Protein AF-A0A7V6H2J1-F1 (afdb_monomer_lite)

Sequence (106 aa):
MDTFRIKSFDEFKARLETDQELQEQFRKDPLGAVGKFEQSPLYTDKWIYRIIVIALSLIVFAIIVGVLYLIGSGKIEGDQGVPTILTAIGSAAIGALAGLLAPSPK

Secondary structure (DSSP, 8-state):
-------SHHHHHHHHHH-HHHHHHHHH-HHHHHHT----HHHH-HHHHHHHHHHHHHHHHHHHHHHHHHHHTTSS-STTSHHHHHHHHHHHHHHHHHHHHSPPP-

Radius of gyration: 24.4 Å; chains: 1; bounding box: 56×22×61 Å

pLDDT: mean 77.03, std 11.77, range [36.31, 93.94]

Foldseek 3Di:
DDLDAQADPVSVVVCCVPDPVLVVCCVVPVPVSVVSHPHDCVVVPPVVVVVVVVVVVVVVVVVVVVLVVCVVVVVDDDDDPSVVVVVVVVVVVVVVVCVVPDDDDD

Structure (mmCIF, N/CA/C/O backbone):
data_AF-A0A7V6H2J1-F1
#
_entry.id   AF-A0A7V6H2J1-F1
#
loop_
_atom_site.group_PDB
_atom_site.id
_atom_site.type_symbol
_atom_site.label_atom_id
_atom_site.label_alt_id
_atom_site.label_comp_id
_atom_site.label_asym_id
_atom_site.label_entity_id
_atom_site.label_seq_id
_atom_site.pdbx_PDB_ins_code
_atom_site.Cartn_x
_atom_site.Cartn_y
_atom_site.Cartn_z
_atom_site.occupancy
_atom_site.B_iso_or_equiv
_atom_site.auth_seq_id
_atom_site.auth_comp_id
_atom_site.auth_asym_id
_atom_site.auth_atom_id
_atom_site.pdbx_PDB_model_num
ATOM 1 N N . MET A 1 1 ? -29.825 17.126 18.604 1.00 36.31 1 MET A N 1
ATOM 2 C CA . MET A 1 1 ? -29.724 15.676 18.339 1.00 36.31 1 MET A CA 1
ATOM 3 C C . MET A 1 1 ? -28.343 15.440 17.774 1.00 36.31 1 MET A C 1
ATOM 5 O O . MET A 1 1 ? -28.151 15.520 16.567 1.00 36.31 1 MET A O 1
ATOM 9 N N . ASP A 1 2 ? -27.372 15.276 18.663 1.00 44.31 2 ASP A N 1
ATOM 10 C CA . ASP A 1 2 ? -25.977 15.071 18.301 1.00 44.31 2 ASP A CA 1
ATOM 11 C C . ASP A 1 2 ? -25.819 13.677 17.696 1.00 44.31 2 ASP A C 1
ATOM 13 O O . ASP A 1 2 ? -26.074 12.654 18.331 1.00 44.31 2 ASP A O 1
ATOM 17 N N . THR A 1 3 ? -25.464 13.628 16.417 1.00 49.47 3 THR A N 1
ATOM 18 C CA . THR A 1 3 ? -25.132 12.386 15.721 1.00 49.47 3 THR A CA 1
ATOM 19 C C . THR A 1 3 ? -23.819 11.855 16.293 1.00 49.47 3 THR A C 1
ATOM 21 O O . THR A 1 3 ? -22.741 12.314 15.913 1.00 49.47 3 THR A O 1
ATOM 24 N N . PHE A 1 4 ? -23.912 10.929 17.248 1.00 56.59 4 PHE A N 1
ATOM 25 C CA . PHE A 1 4 ? -22.771 10.266 17.880 1.00 56.59 4 PHE A CA 1
ATOM 26 C C . PHE A 1 4 ? -21.934 9.523 16.830 1.00 56.59 4 PHE A C 1
ATOM 28 O O . PHE A 1 4 ? -22.364 8.506 16.292 1.00 56.59 4 PHE A O 1
ATOM 35 N N . ARG A 1 5 ? -20.731 10.030 16.542 1.00 59.34 5 ARG A N 1
ATOM 36 C CA . ARG A 1 5 ? -19.762 9.41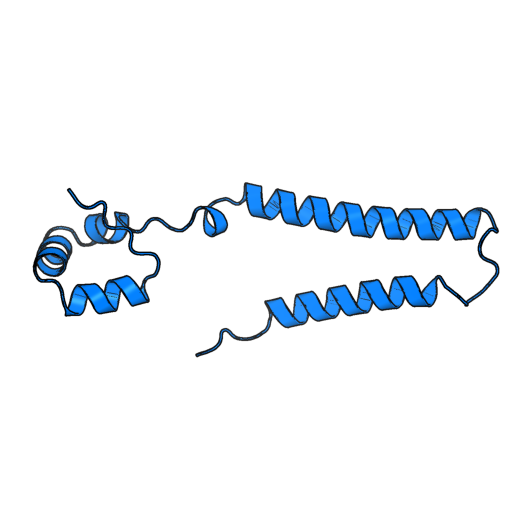4 15.624 1.00 59.34 5 ARG A CA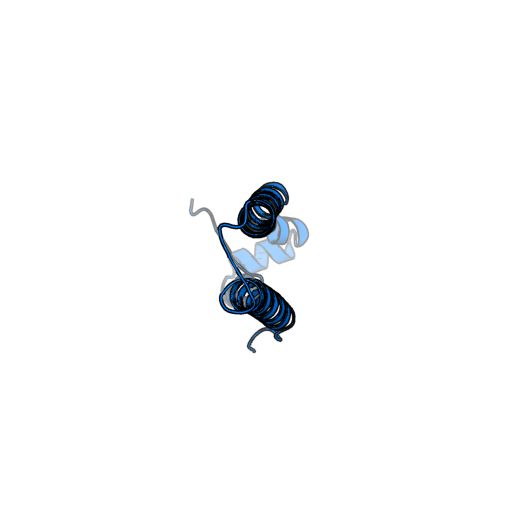 1
ATOM 37 C C . ARG A 1 5 ? -18.559 8.912 16.407 1.00 59.34 5 ARG A C 1
ATOM 39 O O . ARG A 1 5 ? -17.625 9.670 16.649 1.00 59.34 5 ARG A O 1
ATOM 46 N N . ILE A 1 6 ? -18.598 7.649 16.811 1.00 65.62 6 ILE A N 1
ATOM 47 C CA . ILE A 1 6 ? -17.494 6.983 17.511 1.00 65.62 6 ILE A CA 1
ATOM 48 C C . ILE A 1 6 ? -16.613 6.307 16.459 1.00 65.62 6 ILE A C 1
ATOM 50 O O . ILE A 1 6 ? -17.105 5.479 15.694 1.00 65.62 6 ILE A O 1
ATOM 54 N N . LYS A 1 7 ? -15.334 6.693 16.376 1.00 67.12 7 LYS A N 1
ATOM 55 C CA . LYS A 1 7 ? -14.452 6.308 15.257 1.00 67.12 7 LYS A CA 1
ATOM 56 C C . LYS A 1 7 ? -13.689 5.007 15.495 1.00 67.12 7 LYS A C 1
ATOM 58 O O . LYS A 1 7 ? -13.206 4.412 14.532 1.00 67.12 7 LYS A O 1
ATOM 63 N N . SER A 1 8 ? -13.554 4.575 16.748 1.00 70.06 8 SER A N 1
ATOM 64 C CA . SER A 1 8 ? -12.841 3.348 17.112 1.00 70.06 8 SER A CA 1
ATOM 65 C C . SER A 1 8 ? -13.452 2.648 18.326 1.00 70.06 8 SER A C 1
ATOM 67 O O . SER A 1 8 ? -14.175 3.243 19.127 1.00 70.06 8 SER A O 1
ATOM 69 N N . PHE A 1 9 ? -13.131 1.363 18.469 1.00 73.94 9 PHE A N 1
ATOM 70 C CA . PHE A 1 9 ? -13.562 0.555 19.607 1.00 73.94 9 PHE A CA 1
ATOM 71 C C . PHE A 1 9 ? -12.977 1.057 20.939 1.00 73.94 9 PHE A C 1
ATOM 73 O O . PHE A 1 9 ? -13.661 1.028 21.959 1.00 73.94 9 PHE A O 1
ATOM 80 N N . ASP A 1 10 ? -11.752 1.586 20.939 1.00 78.25 10 ASP A N 1
ATOM 81 C CA . ASP A 1 10 ? -11.141 2.176 22.136 1.00 78.25 10 ASP A CA 1
ATOM 82 C C . ASP A 1 10 ? -11.862 3.451 22.587 1.00 78.25 10 ASP A C 1
ATOM 84 O O . ASP A 1 10 ? -12.119 3.633 23.778 1.00 78.25 10 ASP A O 1
ATOM 88 N N . GLU A 1 11 ? -12.268 4.301 21.637 1.00 75.88 11 GLU A N 1
ATOM 89 C CA . GLU A 1 11 ? -13.077 5.489 21.928 1.00 75.88 11 GLU A CA 1
ATOM 90 C C . GLU A 1 11 ? -14.453 5.089 22.480 1.00 75.88 11 GLU A C 1
ATOM 92 O O . GLU A 1 11 ? -14.956 5.711 23.418 1.00 75.88 11 GLU A O 1
ATOM 97 N N . PHE A 1 12 ? -15.042 4.016 21.944 1.00 79.31 12 PHE A N 1
ATOM 98 C CA . PHE A 1 12 ? -16.282 3.457 22.471 1.00 79.31 12 PHE A CA 1
ATOM 99 C C . PHE A 1 12 ? -16.130 2.976 23.907 1.00 79.31 12 PHE A C 1
ATOM 101 O O . PHE A 1 12 ? -16.954 3.326 24.744 1.00 79.31 12 PHE A O 1
ATOM 108 N N . LYS A 1 13 ? -15.084 2.198 24.204 1.00 82.19 13 LYS A N 1
ATOM 109 C CA . LYS A 1 13 ? -14.850 1.665 25.547 1.00 82.19 13 LYS A CA 1
ATOM 110 C C . LYS A 1 13 ? -14.650 2.793 26.559 1.00 82.19 13 LYS A C 1
ATOM 112 O O . LYS A 1 13 ? -15.316 2.801 27.589 1.00 82.19 13 LYS A O 1
ATOM 117 N N . ALA A 1 14 ? -13.810 3.773 26.230 1.00 83.75 14 ALA A N 1
ATOM 118 C CA . ALA A 1 14 ? -13.569 4.933 27.086 1.00 83.75 14 ALA A CA 1
ATOM 119 C C . ALA A 1 14 ? -14.860 5.731 27.355 1.00 83.75 14 ALA A C 1
ATOM 121 O O . ALA A 1 14 ? -15.120 6.171 28.475 1.00 83.75 14 ALA A O 1
ATOM 122 N N . ARG A 1 15 ? -15.717 5.887 26.340 1.00 76.62 15 ARG A N 1
ATOM 123 C CA . ARG A 1 15 ? -17.015 6.563 26.489 1.00 76.62 15 ARG A CA 1
ATOM 124 C C . ARG A 1 15 ? -18.037 5.720 27.245 1.00 76.62 15 ARG A C 1
ATOM 126 O O . ARG A 1 15 ? -18.760 6.275 28.061 1.00 76.62 15 ARG A O 1
ATOM 133 N N . LEU A 1 16 ? -18.067 4.404 27.045 1.00 83.06 16 LEU A N 1
ATOM 134 C CA . LEU A 1 16 ? -18.948 3.487 27.774 1.00 83.06 16 LEU A CA 1
ATOM 135 C C . LEU A 1 16 ? -18.643 3.482 29.274 1.00 83.06 16 LEU A C 1
ATOM 137 O O . LEU A 1 16 ? -19.552 3.326 30.080 1.00 83.06 16 LEU A O 1
ATOM 141 N N . GLU A 1 17 ? -17.389 3.697 29.662 1.00 85.56 17 GLU A N 1
ATOM 142 C CA . GLU A 1 17 ? -17.003 3.846 31.069 1.00 85.56 17 GLU A CA 1
ATOM 143 C C . GLU A 1 17 ? -17.498 5.167 31.687 1.00 85.56 17 GLU A C 1
ATOM 145 O O . GLU A 1 17 ? -17.709 5.227 32.897 1.00 85.56 17 GLU A O 1
ATOM 150 N N . THR A 1 18 ? -17.742 6.200 30.873 1.00 83.94 18 THR A N 1
ATOM 151 C CA . THR A 1 18 ? -18.004 7.570 31.350 1.00 83.94 18 THR A CA 1
ATOM 152 C C . THR A 1 18 ? -19.463 8.023 31.173 1.00 83.94 18 THR A C 1
ATOM 154 O O . THR A 1 18 ? -19.929 8.883 31.915 1.00 83.94 18 THR A O 1
ATOM 157 N N . ASP A 1 19 ? -20.199 7.463 30.209 1.00 80.81 19 ASP A N 1
ATOM 158 C CA . ASP A 1 19 ? -21.518 7.946 29.781 1.00 80.81 19 ASP A CA 1
ATOM 159 C C . ASP A 1 19 ? -22.660 7.004 30.215 1.00 80.81 19 ASP A C 1
ATOM 161 O O . ASP A 1 19 ? -22.774 5.866 29.747 1.00 80.81 19 ASP A O 1
ATOM 165 N N . GLN A 1 20 ? -23.528 7.489 31.111 1.00 81.06 20 GLN A N 1
ATOM 166 C CA . GLN A 1 20 ? -24.674 6.733 31.632 1.00 81.06 20 GLN A CA 1
ATOM 167 C C . GLN A 1 20 ? -25.734 6.415 30.566 1.00 81.06 20 GLN A C 1
ATOM 169 O O . GLN A 1 20 ? -26.308 5.326 30.606 1.00 81.06 20 GLN A O 1
ATOM 174 N N . GLU A 1 21 ? -25.980 7.298 29.591 1.00 81.31 21 GLU A N 1
ATOM 175 C CA . GLU A 1 21 ? -26.948 7.020 28.518 1.00 81.31 21 GLU A CA 1
ATOM 176 C C . GLU A 1 21 ? -26.445 5.903 27.600 1.00 81.31 21 GLU A C 1
ATOM 178 O O . GLU A 1 21 ? -27.216 5.030 27.186 1.00 81.31 21 GLU A O 1
ATOM 183 N N . LEU A 1 22 ? -25.140 5.893 27.312 1.00 77.06 22 LEU A N 1
ATOM 184 C CA . LEU A 1 22 ? -24.513 4.852 26.502 1.00 77.06 22 LEU A CA 1
ATOM 185 C C . LEU A 1 22 ? -24.541 3.495 27.221 1.00 77.06 22 LEU A C 1
ATOM 187 O O . LEU A 1 22 ? -24.806 2.471 26.590 1.00 77.06 22 LEU A O 1
ATOM 191 N N . GLN A 1 23 ? -24.333 3.480 28.543 1.00 81.81 23 GLN A N 1
ATOM 192 C CA . GLN A 1 23 ? -24.440 2.270 29.364 1.00 81.81 23 GLN A CA 1
ATOM 193 C C . GLN A 1 23 ? -25.862 1.713 29.394 1.00 81.81 23 GLN A C 1
ATOM 195 O O . GLN A 1 23 ? -26.049 0.501 29.271 1.00 81.81 23 GLN A O 1
ATOM 200 N N . GLU A 1 24 ? -26.873 2.569 29.547 1.00 84.44 24 GLU A N 1
ATOM 201 C CA . GLU A 1 24 ? -28.264 2.127 29.514 1.00 84.44 24 GLU A CA 1
ATOM 202 C C . GLU A 1 24 ? -28.670 1.594 28.140 1.00 84.44 24 GLU A C 1
ATOM 204 O O . GLU A 1 24 ? -29.330 0.555 28.060 1.00 84.44 24 GLU A O 1
ATOM 209 N N . GLN A 1 25 ? -28.257 2.264 27.060 1.00 79.38 25 GLN A N 1
ATOM 210 C CA . GLN A 1 25 ? -28.500 1.785 25.699 1.00 79.38 25 GLN A CA 1
ATOM 211 C C . GLN A 1 25 ? -27.803 0.445 25.448 1.00 79.38 25 GLN A C 1
ATOM 213 O O . GLN A 1 25 ? -28.438 -0.471 24.934 1.00 79.38 25 GLN A O 1
ATOM 218 N N . PHE A 1 26 ? -26.548 0.286 25.877 1.00 82.31 26 PHE A N 1
ATOM 219 C CA . PHE A 1 26 ? -25.806 -0.968 25.728 1.00 82.31 26 PHE A CA 1
ATOM 220 C C . PHE A 1 26 ? -26.410 -2.118 26.550 1.00 82.31 26 PHE A C 1
ATOM 222 O O . PHE A 1 26 ? -26.417 -3.260 26.100 1.00 82.31 26 PHE A O 1
ATOM 229 N N . ARG A 1 27 ? -26.956 -1.835 27.743 1.00 84.50 27 ARG A N 1
ATOM 230 C CA . ARG A 1 27 ? -27.666 -2.835 28.565 1.00 84.50 27 ARG A CA 1
ATOM 231 C C . ARG A 1 27 ? -28.995 -3.275 27.951 1.00 84.50 27 ARG A C 1
ATOM 233 O O . ARG A 1 27 ? -29.367 -4.434 28.113 1.00 84.50 27 ARG A O 1
ATOM 240 N N . LYS A 1 28 ? -29.724 -2.358 27.306 1.00 87.38 28 LYS A N 1
ATOM 241 C CA . LYS A 1 28 ? -31.029 -2.632 26.681 1.00 87.38 28 LYS A CA 1
ATOM 242 C C . LYS A 1 28 ? -30.884 -3.334 25.330 1.00 87.38 28 LYS A C 1
ATOM 244 O O . LYS A 1 28 ? -31.624 -4.275 25.067 1.00 87.38 28 LYS A O 1
ATOM 249 N N . ASP A 1 29 ? -29.943 -2.890 24.501 1.00 82.44 29 ASP A N 1
ATOM 250 C CA . ASP A 1 29 ? -29.652 -3.484 23.196 1.00 82.44 29 ASP A CA 1
ATOM 251 C C . A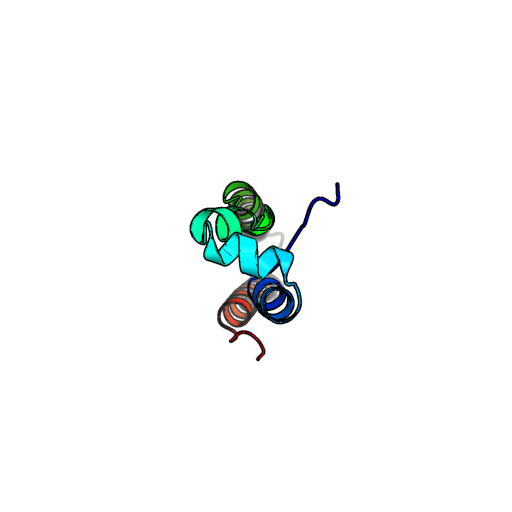SP A 1 29 ? -28.147 -3.390 22.873 1.00 82.44 29 ASP A C 1
ATOM 253 O O . ASP A 1 29 ? -27.678 -2.401 22.291 1.00 82.44 29 ASP A O 1
ATOM 257 N N . PRO A 1 30 ? -27.363 -4.420 23.236 1.00 76.25 30 PRO A N 1
ATOM 258 C CA . PRO A 1 30 ? -25.926 -4.414 22.998 1.00 76.25 30 PRO A CA 1
ATOM 259 C C . PRO A 1 30 ? -25.589 -4.451 21.502 1.00 76.25 30 PRO A C 1
ATOM 261 O O . PRO A 1 30 ? -24.594 -3.856 21.092 1.00 76.25 30 PRO A O 1
ATOM 264 N N . LEU A 1 31 ? -26.410 -5.100 20.666 1.00 74.88 31 LEU A N 1
ATOM 265 C CA . LEU A 1 31 ? -26.171 -5.184 19.221 1.00 74.88 31 LEU A CA 1
ATOM 266 C C . LEU A 1 31 ? -26.505 -3.862 18.522 1.00 74.88 31 LEU A C 1
ATOM 268 O O . LEU A 1 31 ? -25.746 -3.428 17.658 1.00 74.88 31 LEU A O 1
ATOM 272 N N . GLY A 1 32 ? -27.583 -3.186 18.923 1.00 73.19 32 GLY A N 1
ATOM 273 C CA . GLY A 1 32 ? -27.948 -1.866 18.404 1.00 73.19 32 GLY A CA 1
ATOM 274 C C . GLY A 1 32 ? -26.967 -0.762 18.805 1.00 73.19 32 GLY A C 1
ATOM 275 O O . GLY A 1 32 ? -26.654 0.108 17.992 1.00 73.19 32 GLY A O 1
ATOM 276 N N . ALA A 1 33 ? -26.420 -0.816 20.023 1.00 70.31 33 ALA A N 1
ATOM 277 C CA . ALA A 1 33 ? -25.386 0.115 20.477 1.00 70.31 33 ALA A CA 1
ATOM 278 C C . ALA A 1 33 ? -24.071 -0.057 19.696 1.00 70.31 33 ALA A C 1
ATOM 280 O O . ALA A 1 33 ? -23.446 0.931 19.313 1.00 70.31 33 ALA A O 1
ATOM 281 N N . VAL A 1 34 ? -23.697 -1.306 19.398 1.00 71.75 34 VAL A N 1
ATOM 282 C CA . VAL A 1 34 ? -22.545 -1.647 18.547 1.00 71.75 34 VAL A CA 1
ATOM 283 C C . VAL A 1 34 ? -22.815 -1.301 17.074 1.00 71.75 34 VAL A C 1
ATOM 285 O O . VAL A 1 34 ? -21.931 -0.854 16.356 1.00 71.75 34 VAL A O 1
ATOM 288 N N . GLY A 1 35 ? -24.053 -1.421 16.599 1.00 66.00 35 GLY A N 1
ATOM 289 C CA . GLY A 1 35 ? -24.427 -1.053 15.230 1.00 66.00 35 GLY A CA 1
ATOM 290 C C . GLY A 1 35 ? -24.265 0.438 14.901 1.00 66.00 35 GLY A C 1
ATOM 291 O O . GLY A 1 35 ? -24.192 0.794 13.728 1.00 66.00 35 GLY A O 1
ATOM 292 N N . LYS A 1 36 ? -24.164 1.315 15.912 1.00 65.69 36 LYS A N 1
ATOM 293 C CA . LYS A 1 36 ? -23.889 2.754 15.732 1.00 65.69 36 LYS A CA 1
ATOM 294 C C . LYS A 1 36 ? -22.417 3.065 15.425 1.00 65.69 36 LYS A C 1
ATOM 296 O O . LYS A 1 36 ? -22.075 4.229 15.216 1.00 65.69 36 LYS A O 1
ATOM 301 N N . PHE A 1 37 ? -21.546 2.055 15.368 1.00 64.12 37 PHE A N 1
ATOM 302 C CA . PHE A 1 37 ? -20.197 2.204 14.828 1.00 64.12 37 PHE A CA 1
ATOM 303 C C . PHE A 1 37 ? -20.252 2.428 13.312 1.00 64.12 37 PHE A C 1
ATOM 305 O O . PHE A 1 37 ? -20.410 1.487 12.536 1.00 64.12 37 PHE A O 1
ATOM 312 N N . GLU A 1 38 ? -20.059 3.670 12.864 1.00 59.44 38 GLU A N 1
ATOM 313 C CA . GLU A 1 38 ? -19.657 3.923 11.478 1.00 59.44 38 GLU A CA 1
ATOM 314 C C . GLU A 1 38 ? -18.198 3.468 11.321 1.00 59.44 38 GLU A C 1
ATOM 316 O O . GLU A 1 38 ? -17.258 4.203 11.633 1.00 59.44 38 GLU A O 1
ATOM 321 N N . GLN A 1 39 ? -17.991 2.243 10.827 1.00 56.62 39 GLN A N 1
ATOM 322 C CA . GLN A 1 39 ? -16.695 1.869 10.268 1.00 56.62 39 GLN A CA 1
ATOM 323 C C . GLN A 1 39 ? -16.388 2.844 9.131 1.00 56.62 39 GLN A C 1
ATOM 325 O O . GLN A 1 39 ? -17.165 2.958 8.181 1.00 56.62 39 GLN A O 1
ATOM 330 N N . SER A 1 40 ? -15.281 3.584 9.254 1.00 57.28 40 SER A N 1
ATOM 331 C CA . SER A 1 40 ? -14.895 4.587 8.262 1.00 57.28 40 SER A CA 1
ATOM 332 C C . SER A 1 40 ? -14.937 3.971 6.854 1.00 57.28 40 SER A C 1
ATOM 334 O O . SER A 1 40 ? -14.381 2.885 6.657 1.00 57.28 40 SER A O 1
ATOM 336 N N . PRO A 1 41 ? -15.569 4.633 5.866 1.00 55.28 41 PRO A N 1
ATOM 337 C CA . PRO A 1 41 ? -15.746 4.084 4.521 1.00 55.28 41 PRO A CA 1
ATOM 338 C C . PRO A 1 41 ? -14.415 3.734 3.844 1.00 55.28 41 PRO A C 1
ATOM 340 O O . PRO A 1 41 ? -14.379 2.858 2.994 1.00 55.28 41 PRO A O 1
ATOM 343 N N . LEU A 1 42 ? -13.305 4.334 4.285 1.00 54.50 42 LEU A N 1
ATOM 344 C CA . LEU A 1 42 ? -11.945 3.955 3.887 1.00 54.50 42 LEU A CA 1
ATOM 345 C C . LEU A 1 42 ? -11.590 2.486 4.175 1.00 54.50 42 LEU A C 1
ATOM 347 O O . LEU A 1 42 ? -10.825 1.896 3.420 1.00 54.50 42 LEU A O 1
ATOM 351 N N . TYR A 1 43 ? -12.126 1.902 5.249 1.00 55.19 43 TYR A N 1
ATOM 352 C CA . TYR A 1 43 ? -11.882 0.506 5.633 1.00 55.19 43 TYR A CA 1
ATOM 353 C C . TYR A 1 43 ? -12.997 -0.438 5.173 1.00 55.19 43 TYR A C 1
ATOM 355 O O . TYR A 1 43 ? -12.754 -1.627 4.974 1.00 55.19 43 TYR A O 1
ATOM 363 N N . THR A 1 44 ? -14.207 0.084 4.978 1.00 59.69 44 THR A N 1
ATOM 364 C CA . THR A 1 44 ? -15.366 -0.709 4.544 1.00 59.69 44 THR A CA 1
ATOM 365 C C . THR A 1 44 ? -15.410 -0.864 3.022 1.00 59.69 44 THR A C 1
ATOM 367 O O . THR A 1 44 ? -15.848 -1.898 2.507 1.00 59.69 44 THR A O 1
ATOM 370 N N . ASP A 1 45 ? -14.931 0.139 2.280 1.00 68.75 45 ASP A N 1
ATOM 371 C CA . ASP A 1 45 ? -15.062 0.190 0.831 1.00 68.75 45 ASP A CA 1
ATOM 372 C C . ASP A 1 45 ? -13.884 -0.481 0.104 1.00 68.75 45 ASP A C 1
ATOM 374 O O . ASP A 1 45 ? -12.837 0.105 -0.197 1.00 68.75 45 ASP A O 1
ATOM 378 N N . LYS A 1 46 ? -14.099 -1.754 -0.247 1.00 77.00 46 LYS A N 1
ATOM 379 C CA . LYS A 1 46 ? -13.169 -2.561 -1.051 1.00 77.00 46 LYS A CA 1
ATOM 380 C C . LYS A 1 46 ? -12.887 -1.950 -2.429 1.00 77.00 46 LYS A C 1
ATOM 382 O O . LYS A 1 46 ? -11.866 -2.293 -3.026 1.00 77.00 46 LYS A O 1
ATOM 387 N N . TRP A 1 47 ? -13.763 -1.094 -2.961 1.00 81.69 47 TRP A N 1
ATOM 388 C CA . TRP A 1 47 ? -13.551 -0.446 -4.255 1.00 81.69 47 TRP A CA 1
ATOM 389 C C . TRP A 1 47 ? -12.453 0.610 -4.192 1.00 81.69 47 TRP A C 1
ATOM 391 O O . TRP A 1 47 ? -11.602 0.629 -5.079 1.00 81.69 47 TRP A O 1
ATOM 401 N N . ILE A 1 48 ? -12.406 1.416 -3.128 1.00 79.00 48 ILE A N 1
ATOM 402 C CA . ILE A 1 48 ? -11.347 2.418 -2.931 1.00 79.00 48 ILE A CA 1
ATOM 403 C C . ILE A 1 48 ? -9.983 1.725 -2.861 1.00 79.00 48 ILE A C 1
ATOM 405 O O . ILE A 1 48 ? -9.065 2.090 -3.597 1.00 79.00 48 ILE A O 1
ATOM 409 N N . TYR A 1 49 ? -9.875 0.661 -2.057 1.00 80.44 49 TYR A N 1
ATOM 410 C CA . TYR A 1 49 ? -8.659 -0.153 -1.988 1.00 80.44 49 TYR A CA 1
ATOM 411 C C . TYR A 1 49 ? -8.255 -0.699 -3.368 1.00 80.44 49 TYR A C 1
ATOM 413 O O . TYR A 1 49 ? -7.104 -0.558 -3.781 1.00 80.44 49 TYR A O 1
ATOM 421 N N . ARG A 1 50 ? -9.203 -1.271 -4.124 1.00 85.31 50 ARG A N 1
ATOM 422 C CA . ARG A 1 50 ? -8.937 -1.811 -5.468 1.00 85.31 50 ARG A CA 1
ATOM 423 C C . ARG A 1 50 ? -8.460 -0.745 -6.447 1.00 85.31 50 ARG A C 1
ATOM 425 O O . ARG A 1 50 ? -7.506 -1.006 -7.171 1.00 85.31 50 ARG A O 1
ATOM 432 N N . ILE A 1 51 ? -9.082 0.434 -6.471 1.00 87.50 51 ILE A N 1
ATOM 433 C CA . ILE A 1 51 ? -8.689 1.526 -7.375 1.00 87.50 51 ILE A CA 1
ATOM 434 C C . ILE A 1 51 ? -7.248 1.952 -7.094 1.00 87.50 51 ILE A C 1
ATOM 436 O O . ILE A 1 51 ? -6.457 2.065 -8.027 1.00 87.50 51 ILE A O 1
ATOM 440 N N . ILE A 1 52 ? -6.892 2.131 -5.819 1.00 85.50 52 ILE A N 1
ATOM 441 C CA . ILE A 1 52 ? -5.538 2.532 -5.419 1.00 85.50 52 ILE A CA 1
ATOM 442 C C . ILE A 1 52 ? -4.519 1.468 -5.845 1.00 85.50 52 ILE A C 1
ATOM 444 O O . ILE A 1 52 ? -3.515 1.794 -6.476 1.00 85.50 52 ILE A O 1
ATOM 448 N N . VAL A 1 53 ? -4.793 0.190 -5.563 1.00 87.31 53 VAL A N 1
ATOM 449 C CA . VAL A 1 53 ? -3.894 -0.918 -5.925 1.00 87.31 53 VAL A CA 1
ATOM 450 C C . VAL A 1 53 ? -3.742 -1.048 -7.441 1.00 87.31 53 VAL A C 1
ATOM 452 O O . VAL A 1 53 ? -2.624 -1.226 -7.923 1.00 87.31 53 VAL A O 1
ATOM 455 N N . ILE A 1 54 ? -4.829 -0.925 -8.207 1.00 92.31 54 ILE A N 1
ATOM 456 C CA . ILE A 1 54 ? -4.791 -0.992 -9.675 1.00 92.31 54 ILE A CA 1
ATOM 457 C C . ILE A 1 54 ? -4.003 0.190 -10.243 1.00 92.31 54 ILE A C 1
ATOM 459 O O . ILE A 1 54 ? -3.133 -0.020 -11.084 1.00 92.31 54 ILE A O 1
ATOM 463 N N . ALA A 1 55 ? -4.255 1.414 -9.771 1.00 88.88 55 ALA A N 1
ATOM 464 C CA . ALA A 1 55 ? -3.551 2.606 -10.235 1.00 88.88 55 ALA A CA 1
ATOM 465 C C . ALA A 1 55 ? -2.041 2.510 -9.970 1.00 88.88 55 ALA A C 1
ATOM 467 O O . ALA A 1 55 ? -1.241 2.727 -10.878 1.00 88.88 55 ALA A O 1
ATOM 468 N N . LEU A 1 56 ? -1.646 2.109 -8.757 1.00 87.56 56 LEU A N 1
ATOM 469 C CA . LEU A 1 56 ? -0.238 1.904 -8.408 1.00 87.56 56 LEU A CA 1
ATOM 470 C C . LEU A 1 56 ? 0.404 0.796 -9.251 1.00 87.56 56 LEU A C 1
ATOM 472 O O . LEU A 1 56 ? 1.511 0.969 -9.758 1.00 87.56 56 LEU A O 1
ATOM 476 N N . SER A 1 57 ? -0.310 -0.313 -9.459 1.00 88.19 57 SER A N 1
ATOM 477 C CA . SER A 1 57 ? 0.174 -1.428 -10.280 1.00 88.19 57 SER A CA 1
ATOM 478 C C . SER A 1 57 ? 0.369 -1.017 -11.741 1.00 88.19 57 SER A C 1
ATOM 480 O O . SER A 1 57 ? 1.377 -1.373 -12.344 1.00 88.19 57 SER A O 1
ATOM 482 N N . LEU A 1 58 ? -0.552 -0.227 -12.304 1.00 93.94 58 LEU A N 1
ATOM 483 C CA . LEU A 1 58 ? -0.444 0.301 -13.666 1.00 93.94 58 LEU A CA 1
ATOM 484 C C . LEU A 1 58 ? 0.739 1.259 -13.824 1.00 93.94 58 LEU A C 1
ATOM 486 O O . LEU A 1 58 ? 1.415 1.203 -14.847 1.00 93.94 58 LEU A O 1
ATOM 490 N N . ILE A 1 59 ? 1.020 2.101 -12.825 1.00 89.69 59 ILE A N 1
ATOM 491 C CA . ILE A 1 59 ? 2.184 2.998 -12.844 1.00 89.69 59 ILE A CA 1
ATOM 492 C C . ILE A 1 59 ? 3.478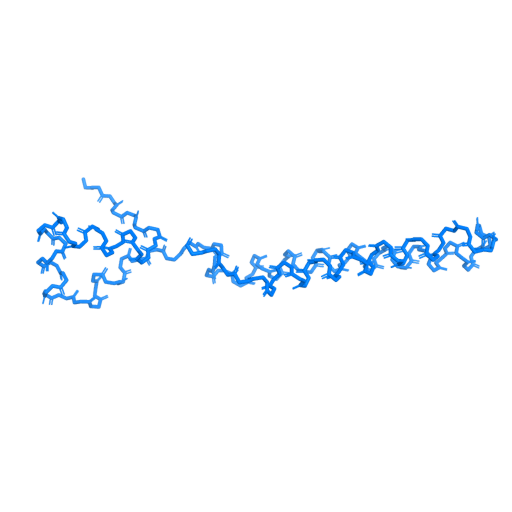 2.182 -12.891 1.00 89.69 59 ILE A C 1
ATOM 494 O O . ILE A 1 59 ? 4.313 2.405 -13.765 1.00 89.69 59 ILE A O 1
ATOM 498 N N . VAL A 1 60 ? 3.630 1.202 -11.994 1.00 86.50 60 VAL A N 1
ATOM 499 C CA . VAL A 1 60 ? 4.815 0.328 -11.972 1.00 86.50 60 VAL A CA 1
ATOM 500 C C . VAL A 1 60 ? 4.943 -0.444 -13.286 1.00 86.50 60 VAL A C 1
ATOM 502 O O . VAL A 1 60 ? 6.026 -0.497 -13.869 1.00 86.50 60 VAL A O 1
ATOM 505 N N . PHE A 1 61 ? 3.836 -0.983 -13.798 1.00 90.00 61 PHE A N 1
ATOM 506 C CA . PHE A 1 61 ? 3.810 -1.688 -15.075 1.00 90.00 61 PHE A CA 1
ATOM 507 C C . PHE A 1 61 ? 4.229 -0.785 -16.245 1.00 90.00 61 PHE A C 1
ATOM 509 O O . PHE A 1 61 ? 5.064 -1.183 -17.056 1.00 90.00 61 PHE A O 1
ATOM 516 N N . ALA A 1 62 ? 3.722 0.449 -16.309 1.00 91.12 62 ALA A N 1
ATOM 517 C CA . ALA A 1 62 ? 4.094 1.422 -17.333 1.00 91.12 62 ALA A CA 1
ATOM 518 C C . ALA A 1 62 ? 5.586 1.780 -17.277 1.00 91.12 62 ALA A C 1
ATOM 520 O O . ALA A 1 62 ? 6.221 1.889 -18.325 1.00 91.12 62 ALA A O 1
ATOM 521 N N . ILE A 1 63 ? 6.164 1.903 -16.075 1.00 86.56 63 ILE A N 1
ATOM 522 C CA . ILE A 1 63 ? 7.605 2.135 -15.907 1.00 86.56 63 ILE A CA 1
ATOM 523 C C . ILE A 1 63 ? 8.402 0.945 -16.452 1.00 86.56 63 ILE A C 1
ATOM 525 O O . ILE A 1 63 ? 9.324 1.148 -17.238 1.00 86.56 63 ILE A O 1
ATOM 529 N N . ILE A 1 64 ? 8.028 -0.291 -16.102 1.00 85.19 64 ILE A N 1
ATOM 530 C CA . ILE A 1 64 ? 8.709 -1.502 -16.588 1.00 85.19 64 ILE A CA 1
ATOM 531 C C . ILE A 1 64 ? 8.655 -1.578 -18.119 1.00 85.19 64 ILE A C 1
ATOM 533 O O . ILE A 1 64 ? 9.687 -1.755 -18.763 1.00 85.19 64 ILE A O 1
ATOM 537 N N . VAL A 1 65 ? 7.472 -1.399 -18.715 1.00 90.00 65 VAL A N 1
ATOM 538 C CA . VAL A 1 65 ? 7.300 -1.427 -20.177 1.00 90.00 65 VAL A CA 1
ATOM 539 C C . VAL A 1 65 ? 8.092 -0.305 -20.851 1.00 90.00 65 VAL A C 1
ATOM 541 O O . VAL A 1 65 ? 8.763 -0.549 -21.852 1.00 90.00 65 VAL A O 1
ATOM 544 N N . GLY A 1 66 ? 8.061 0.909 -20.295 1.00 87.00 66 GLY A N 1
ATOM 545 C CA . GLY A 1 66 ? 8.821 2.047 -20.810 1.00 87.00 66 GLY A CA 1
ATOM 546 C C . GLY A 1 66 ? 10.329 1.793 -20.800 1.00 87.00 66 GLY A C 1
ATOM 547 O O . GLY A 1 66 ? 11.004 2.078 -21.788 1.00 87.00 66 GLY A O 1
ATOM 548 N N . VAL A 1 67 ? 10.846 1.188 -19.728 1.00 82.38 67 VAL A N 1
ATOM 549 C CA . VAL A 1 67 ? 12.256 0.792 -19.619 1.00 82.38 67 VAL A CA 1
ATOM 550 C C . VAL A 1 67 ? 12.607 -0.280 -20.654 1.00 82.38 67 VAL A C 1
ATOM 552 O O . VAL A 1 67 ? 13.583 -0.115 -21.382 1.00 82.38 67 VAL A O 1
ATOM 555 N N . LEU A 1 68 ? 11.795 -1.334 -20.791 1.00 83.31 68 LEU A N 1
ATOM 556 C CA . LEU A 1 68 ? 12.014 -2.387 -21.793 1.00 83.31 68 LEU A CA 1
ATOM 557 C C . LEU A 1 68 ? 12.003 -1.840 -23.228 1.00 83.31 68 LEU A C 1
ATOM 559 O O . LEU A 1 68 ? 12.843 -2.222 -24.043 1.00 83.31 68 LEU A O 1
ATOM 563 N N . TYR A 1 69 ? 11.095 -0.912 -23.534 1.00 87.19 69 TYR A N 1
ATOM 564 C CA . TYR A 1 69 ? 11.040 -0.245 -24.834 1.00 87.19 69 TYR A CA 1
ATOM 565 C C . TYR A 1 69 ? 12.288 0.606 -25.103 1.00 87.19 69 TYR A C 1
ATOM 567 O O . TYR A 1 69 ? 12.824 0.625 -26.214 1.00 87.19 69 TYR A O 1
ATOM 575 N N . LEU A 1 70 ? 12.778 1.311 -24.085 1.00 83.56 70 LEU A N 1
ATOM 576 C CA . LEU A 1 70 ? 13.948 2.174 -24.208 1.00 83.56 70 LEU A CA 1
ATOM 577 C C . LEU A 1 70 ? 15.242 1.367 -24.432 1.00 83.56 70 LEU A C 1
ATOM 579 O O . LEU A 1 70 ? 16.098 1.793 -25.206 1.00 83.56 70 LEU A O 1
ATOM 583 N N . ILE A 1 71 ? 15.326 0.166 -23.847 1.00 79.25 71 ILE A N 1
ATOM 584 C CA . ILE A 1 71 ? 16.375 -0.829 -24.130 1.00 79.25 71 ILE A CA 1
ATOM 585 C C . ILE A 1 71 ? 16.243 -1.363 -25.558 1.00 79.25 71 ILE A C 1
ATOM 587 O O . ILE A 1 71 ? 17.199 -1.323 -26.326 1.00 79.25 71 ILE A O 1
ATOM 591 N N . GLY A 1 72 ? 15.051 -1.835 -25.940 1.00 80.25 72 GLY A N 1
ATOM 592 C CA . GLY A 1 72 ? 14.818 -2.439 -27.257 1.00 80.25 72 GLY A CA 1
ATOM 593 C C . GLY A 1 72 ? 15.002 -1.470 -28.429 1.00 80.25 72 GLY A C 1
ATOM 594 O O . GLY A 1 72 ? 15.306 -1.898 -29.537 1.00 80.25 72 GLY A O 1
ATOM 595 N N . SER A 1 73 ? 14.858 -0.164 -28.189 1.00 83.75 73 SER A N 1
ATOM 596 C CA . SER A 1 73 ? 15.090 0.890 -29.185 1.00 83.75 73 SER A CA 1
ATOM 597 C C . SER A 1 73 ? 16.545 1.370 -29.266 1.00 83.75 73 SER A C 1
ATOM 599 O O . SER A 1 73 ? 16.821 2.309 -30.010 1.00 83.75 73 SER A O 1
ATOM 601 N N . GLY A 1 74 ? 17.469 0.764 -28.508 1.00 75.69 74 GLY A N 1
ATOM 602 C CA . GLY A 1 74 ? 18.893 1.123 -28.513 1.00 75.69 74 GLY A CA 1
ATOM 603 C C . GLY A 1 74 ? 19.193 2.516 -27.951 1.00 75.69 74 GLY A C 1
ATOM 604 O O . GLY A 1 74 ? 20.297 3.021 -28.108 1.00 75.69 74 GLY A O 1
ATOM 605 N N . LYS A 1 75 ? 18.216 3.162 -27.298 1.00 70.81 75 LYS A N 1
ATOM 606 C CA . LYS A 1 75 ? 18.379 4.484 -26.669 1.00 70.81 75 LYS A CA 1
ATOM 607 C C . LYS A 1 75 ? 19.112 4.416 -25.330 1.00 70.81 75 LYS A C 1
ATOM 609 O O . LYS A 1 75 ? 19.543 5.446 -24.821 1.00 70.81 75 LYS A O 1
ATOM 614 N N . ILE A 1 76 ? 19.223 3.218 -24.759 1.00 68.00 76 ILE A N 1
ATOM 615 C CA . ILE A 1 76 ? 20.081 2.915 -23.617 1.00 68.00 76 ILE A CA 1
ATOM 616 C C . ILE A 1 76 ? 21.083 1.858 -24.072 1.00 68.00 76 ILE A C 1
ATOM 618 O O . ILE A 1 76 ? 20.708 0.715 -24.328 1.00 68.00 76 ILE A O 1
ATOM 622 N N . GLU A 1 77 ? 22.353 2.241 -24.144 1.00 57.78 77 GLU A N 1
ATOM 623 C CA . GLU A 1 77 ? 23.465 1.314 -24.327 1.00 57.78 77 GLU A CA 1
ATOM 624 C C . GLU A 1 77 ? 24.062 0.987 -22.948 1.00 57.78 77 GLU A C 1
ATOM 626 O O . GLU A 1 77 ? 24.644 1.842 -22.282 1.00 57.78 77 GLU A O 1
ATOM 631 N N . GLY A 1 78 ? 23.898 -0.259 -22.497 1.00 62.78 78 GLY A N 1
ATOM 632 C CA . GLY A 1 78 ? 24.591 -0.794 -21.319 1.00 62.78 78 GLY A CA 1
ATOM 633 C C . GLY A 1 78 ? 23.923 -0.601 -19.946 1.00 62.78 78 GLY A C 1
ATOM 634 O O . GLY A 1 78 ? 22.746 -0.272 -19.810 1.00 62.78 78 GLY A O 1
ATOM 635 N N . ASP A 1 79 ? 24.727 -0.869 -18.911 1.00 57.25 79 ASP A N 1
ATOM 636 C CA . ASP A 1 79 ? 24.359 -1.155 -17.510 1.00 57.25 79 ASP A CA 1
ATOM 637 C C . ASP A 1 79 ? 23.967 0.079 -16.664 1.00 57.25 79 ASP A C 1
ATOM 639 O O . ASP A 1 79 ? 23.705 -0.023 -15.470 1.00 57.25 79 ASP A O 1
ATOM 643 N N . GLN A 1 80 ? 23.940 1.285 -17.242 1.00 61.38 80 GLN A N 1
ATOM 644 C CA . GLN A 1 80 ? 24.021 2.513 -16.434 1.00 61.38 80 GLN A CA 1
ATOM 645 C C . GLN A 1 80 ? 22.690 3.041 -15.866 1.00 61.38 80 GLN A C 1
ATOM 647 O O . GLN A 1 80 ? 22.711 3.890 -14.977 1.00 61.38 80 GLN A O 1
ATOM 652 N N . GLY A 1 81 ? 21.529 2.558 -16.322 1.00 62.75 81 GLY A N 1
ATOM 653 C CA . GLY A 1 81 ? 20.230 3.100 -15.873 1.00 62.75 81 GLY A CA 1
ATOM 654 C C . GLY A 1 81 ? 19.149 2.065 -15.575 1.00 62.75 81 GLY A C 1
ATOM 655 O O . GLY A 1 81 ? 18.341 2.249 -14.666 1.00 62.75 81 GLY A O 1
ATOM 656 N N . VAL A 1 82 ? 19.146 0.953 -16.306 1.00 68.69 82 VAL A N 1
ATOM 657 C CA . VAL A 1 82 ? 18.114 -0.089 -16.200 1.00 68.69 82 VAL A CA 1
ATOM 658 C C . VAL A 1 82 ? 18.182 -0.841 -14.867 1.00 68.69 82 VAL A C 1
ATOM 660 O O . VAL A 1 82 ? 17.143 -0.928 -14.203 1.00 68.69 82 VAL A O 1
ATOM 663 N N . PRO A 1 83 ? 19.358 -1.330 -14.413 1.00 74.94 83 PRO A N 1
ATOM 664 C CA . PRO A 1 83 ? 19.450 -1.999 -13.120 1.00 74.94 83 PRO A CA 1
ATOM 665 C C . PRO A 1 83 ? 19.085 -1.055 -11.977 1.00 74.94 83 PRO A C 1
ATOM 667 O O . PRO A 1 83 ? 18.433 -1.481 -11.031 1.00 74.94 83 PRO A O 1
ATOM 670 N N . THR A 1 84 ? 19.427 0.233 -12.078 1.00 81.62 84 THR A N 1
ATOM 671 C CA . THR A 1 84 ? 19.110 1.262 -11.075 1.00 81.62 84 THR A CA 1
ATOM 672 C C . THR A 1 84 ? 17.605 1.480 -10.928 1.00 81.62 84 THR A C 1
ATOM 674 O O . THR A 1 84 ? 17.092 1.532 -9.813 1.00 81.62 84 THR A O 1
ATOM 677 N N . ILE A 1 85 ? 16.863 1.561 -12.038 1.00 79.12 85 ILE A N 1
ATOM 678 C CA . ILE A 1 85 ? 15.402 1.730 -11.992 1.00 79.12 85 ILE A CA 1
ATOM 679 C C . ILE A 1 85 ? 14.736 0.470 -11.425 1.00 79.12 85 ILE A C 1
ATOM 681 O O . ILE A 1 85 ? 13.869 0.563 -10.556 1.00 79.12 85 ILE A O 1
ATOM 685 N N . LEU A 1 86 ? 15.169 -0.714 -11.864 1.00 79.19 86 LEU A N 1
ATOM 686 C CA . LEU A 1 86 ? 14.642 -1.989 -11.367 1.00 79.19 86 LEU A CA 1
ATOM 687 C C . LEU A 1 86 ? 14.951 -2.199 -9.878 1.00 79.19 86 LEU A C 1
ATOM 689 O O . LEU A 1 86 ? 14.068 -2.603 -9.124 1.00 79.19 86 LEU A O 1
ATOM 693 N N . THR A 1 87 ? 16.169 -1.884 -9.431 1.00 84.38 87 THR A N 1
ATOM 694 C CA . THR A 1 87 ? 16.551 -1.963 -8.011 1.00 84.38 87 THR A CA 1
ATOM 695 C C . THR A 1 87 ? 15.813 -0.935 -7.161 1.00 84.38 87 THR A C 1
ATOM 697 O O . THR A 1 87 ? 15.400 -1.275 -6.052 1.00 84.38 87 THR A O 1
ATOM 700 N N . ALA A 1 88 ? 15.565 0.277 -7.667 1.00 86.75 88 ALA A N 1
ATOM 701 C CA . ALA A 1 88 ? 14.763 1.282 -6.970 1.00 86.75 88 ALA A CA 1
ATOM 702 C C . ALA A 1 88 ? 13.312 0.814 -6.764 1.00 86.75 88 ALA A C 1
ATOM 704 O O . ALA A 1 88 ? 12.795 0.886 -5.648 1.00 86.75 88 ALA A O 1
ATOM 705 N N . ILE A 1 89 ? 12.673 0.265 -7.804 1.00 86.50 89 ILE A N 1
ATOM 706 C CA . ILE A 1 89 ? 11.311 -0.288 -7.712 1.00 86.50 89 ILE A CA 1
ATOM 707 C C . ILE A 1 89 ? 11.283 -1.503 -6.777 1.00 86.50 89 ILE A C 1
ATOM 709 O O . ILE A 1 89 ? 10.415 -1.586 -5.908 1.00 86.50 89 ILE A O 1
ATOM 713 N N . GLY A 1 90 ? 12.245 -2.421 -6.911 1.00 86.50 90 GLY A N 1
ATOM 714 C CA . GLY A 1 90 ? 12.367 -3.590 -6.038 1.00 86.50 90 GLY A CA 1
ATOM 715 C C . GLY A 1 90 ? 12.533 -3.203 -4.566 1.00 86.50 90 GLY A C 1
ATOM 716 O O . GLY A 1 90 ? 11.847 -3.746 -3.703 1.00 86.50 90 GLY A O 1
ATOM 717 N N . SER A 1 91 ? 13.367 -2.202 -4.281 1.00 90.62 91 SER A N 1
ATOM 718 C CA . SER A 1 91 ? 13.574 -1.681 -2.925 1.00 90.62 91 SER A CA 1
ATOM 719 C C . SER A 1 91 ? 12.312 -1.019 -2.369 1.00 90.62 91 SER A C 1
ATOM 721 O O . SER A 1 91 ? 11.954 -1.256 -1.217 1.00 90.62 91 SER A O 1
ATOM 723 N N . ALA A 1 92 ? 11.597 -0.242 -3.189 1.00 87.56 92 ALA A N 1
ATOM 724 C CA . ALA A 1 92 ? 10.330 0.371 -2.797 1.00 87.56 92 ALA A CA 1
ATOM 725 C C . ALA A 1 92 ? 9.249 -0.681 -2.491 1.00 87.56 92 ALA A C 1
ATOM 727 O O . ALA A 1 92 ? 8.535 -0.555 -1.497 1.00 87.56 92 ALA A O 1
ATOM 728 N N . ALA A 1 93 ? 9.161 -1.747 -3.295 1.00 87.12 93 ALA A N 1
ATOM 729 C CA . ALA A 1 93 ? 8.230 -2.850 -3.065 1.00 87.12 93 ALA A CA 1
ATOM 730 C C . ALA A 1 93 ? 8.541 -3.600 -1.759 1.00 87.12 93 ALA A C 1
ATOM 732 O O . ALA A 1 93 ? 7.637 -3.847 -0.962 1.00 87.12 93 ALA A O 1
ATOM 733 N N . ILE A 1 94 ? 9.818 -3.903 -1.500 1.00 89.88 94 ILE A N 1
ATOM 734 C CA . ILE A 1 94 ? 10.250 -4.523 -0.239 1.00 89.88 94 ILE A CA 1
ATOM 735 C C . ILE A 1 94 ? 9.941 -3.600 0.950 1.00 89.88 94 ILE A C 1
ATOM 737 O O . ILE A 1 94 ? 9.406 -4.065 1.954 1.00 89.88 94 ILE A O 1
ATOM 741 N N . GLY A 1 95 ? 10.206 -2.294 0.835 1.00 90.25 95 GLY A N 1
ATOM 742 C CA . GLY A 1 95 ? 9.890 -1.310 1.876 1.00 90.25 95 GLY A CA 1
ATOM 743 C C . GLY A 1 95 ? 8.393 -1.215 2.185 1.00 90.25 95 GLY A C 1
ATOM 744 O O . GLY A 1 95 ? 8.005 -1.173 3.351 1.00 90.25 95 GLY A O 1
ATOM 745 N N . ALA A 1 96 ? 7.537 -1.253 1.161 1.00 88.44 96 ALA A N 1
ATOM 746 C CA . ALA A 1 96 ? 6.085 -1.269 1.337 1.00 88.44 96 ALA A CA 1
ATOM 747 C C . ALA A 1 96 ? 5.595 -2.554 2.032 1.00 88.44 96 ALA A C 1
ATOM 749 O O . ALA A 1 96 ? 4.755 -2.483 2.929 1.00 88.44 96 ALA A O 1
ATOM 750 N N . LEU A 1 97 ? 6.145 -3.720 1.668 1.00 85.69 97 LEU A N 1
ATOM 751 C CA . LEU A 1 97 ? 5.843 -4.991 2.338 1.00 85.69 97 LEU A CA 1
ATOM 752 C C . LEU A 1 97 ? 6.310 -4.987 3.797 1.00 85.69 97 LEU A C 1
ATOM 754 O O . LEU A 1 97 ? 5.569 -5.424 4.673 1.00 85.69 97 LEU A O 1
ATOM 758 N N . ALA A 1 98 ? 7.498 -4.446 4.073 1.00 89.62 98 ALA A N 1
ATOM 759 C CA . ALA A 1 98 ? 7.992 -4.277 5.436 1.00 89.62 98 ALA A CA 1
ATOM 760 C C . ALA A 1 98 ? 7.077 -3.358 6.260 1.00 89.62 98 ALA A C 1
ATOM 762 O O . ALA A 1 98 ? 6.782 -3.670 7.409 1.00 89.62 98 ALA A O 1
ATOM 763 N N . GLY A 1 99 ? 6.573 -2.272 5.664 1.00 85.75 99 GLY A N 1
ATOM 764 C CA . GLY A 1 99 ? 5.595 -1.384 6.296 1.00 85.75 99 GLY A CA 1
ATOM 765 C C . GLY A 1 99 ? 4.256 -2.066 6.599 1.00 85.75 99 GLY A C 1
ATOM 766 O O . GLY A 1 99 ? 3.707 -1.862 7.676 1.00 85.75 99 GLY A O 1
ATOM 767 N N . LEU A 1 100 ? 3.749 -2.912 5.694 1.00 82.62 100 LEU A N 1
ATOM 768 C CA . LEU A 1 100 ? 2.512 -3.678 5.909 1.00 82.62 100 LEU A CA 1
ATOM 769 C C . LEU A 1 100 ? 2.658 -4.749 7.001 1.00 82.62 100 LEU A C 1
ATOM 771 O O . LEU A 1 100 ? 1.698 -5.041 7.709 1.00 82.62 100 LEU A O 1
ATOM 775 N N . LEU A 1 101 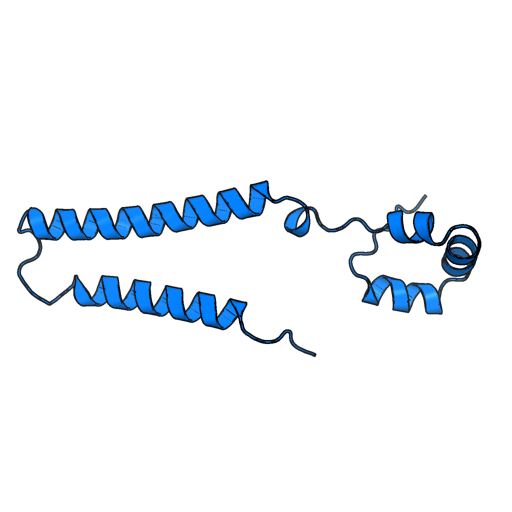? 3.844 -5.351 7.116 1.00 82.38 101 LEU A N 1
ATOM 776 C CA . LEU A 1 101 ? 4.149 -6.385 8.108 1.00 82.38 101 LEU A CA 1
ATOM 777 C C . LEU A 1 101 ? 4.642 -5.811 9.444 1.00 82.38 101 LEU A C 1
ATOM 779 O O . LEU A 1 101 ? 4.841 -6.570 10.395 1.00 82.38 101 LEU A O 1
ATOM 783 N N . ALA A 1 102 ? 4.856 -4.496 9.528 1.00 88.12 102 ALA A N 1
ATOM 784 C CA . ALA A 1 102 ? 5.272 -3.853 10.760 1.00 88.12 102 ALA A CA 1
ATOM 785 C C . ALA A 1 102 ? 4.163 -3.995 11.820 1.00 88.12 102 ALA A C 1
ATOM 787 O O . ALA A 1 102 ? 2.991 -3.736 11.529 1.00 88.12 102 ALA A O 1
ATOM 788 N N . PRO A 1 103 ? 4.502 -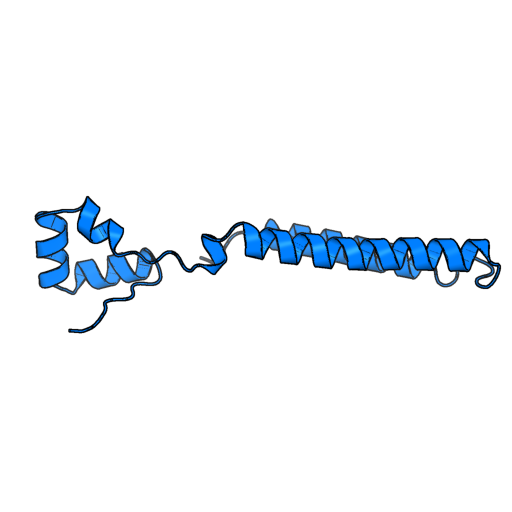4.406 13.054 1.00 76.88 103 PRO A N 1
ATOM 789 C CA . PRO A 1 103 ? 3.517 -4.528 14.118 1.00 76.88 103 PRO A CA 1
ATOM 790 C C . PRO A 1 103 ? 2.901 -3.160 14.422 1.00 76.88 103 PRO A C 1
ATOM 792 O O . PRO A 1 103 ? 3.597 -2.142 14.429 1.00 76.88 103 PRO A O 1
ATOM 795 N N . SER A 1 104 ? 1.596 -3.135 14.697 1.00 76.56 104 SER A N 1
ATOM 796 C CA . SER A 1 104 ? 0.915 -1.904 15.094 1.00 76.56 104 SER A CA 1
ATOM 797 C C . SER A 1 104 ? 1.552 -1.340 16.374 1.00 76.56 104 SER A C 1
ATOM 799 O O . SER A 1 104 ? 1.791 -2.112 17.311 1.00 76.56 104 SER A O 1
ATOM 801 N N . PRO A 1 105 ? 1.850 -0.027 16.431 1.00 72.50 105 PRO A N 1
ATOM 802 C CA . PRO A 1 105 ? 2.341 0.611 17.648 1.00 72.50 105 PRO A CA 1
ATOM 803 C C . PRO A 1 105 ? 1.369 0.357 18.805 1.00 72.50 105 PRO A C 1
ATOM 805 O O . PRO A 1 105 ? 0.155 0.408 18.602 1.00 72.50 105 PRO A O 1
ATOM 808 N N . LYS A 1 106 ? 1.912 0.038 19.984 1.00 63.47 106 LYS A N 1
ATOM 809 C CA . LYS A 1 106 ? 1.138 -0.133 21.220 1.00 63.47 106 LYS A CA 1
ATOM 810 C C . LYS A 1 106 ? 0.749 1.208 21.822 1.00 63.47 106 LYS A C 1
ATOM 812 O O . LYS A 1 106 ? 1.576 2.141 21.717 1.00 63.47 106 LYS A O 1
#